Protein AF-A0AAU5J0B5-F1 (afdb_monomer_lite)

Radius of gyration: 15.9 Å; chains: 1; bounding box: 34×33×52 Å

pLDDT: mean 86.71, std 12.08, range [45.38, 97.5]

Structure (mmCIF, N/CA/C/O backbone):
data_AF-A0AAU5J0B5-F1
#
_entry.id   AF-A0AAU5J0B5-F1
#
loop_
_atom_site.group_PDB
_atom_site.id
_atom_site.type_symbol
_atom_site.label_atom_id
_atom_site.label_alt_id
_atom_site.label_comp_id
_atom_site.label_asym_id
_atom_site.label_entity_id
_atom_site.label_seq_id
_atom_site.pdbx_PDB_ins_code
_atom_site.Cartn_x
_atom_site.Cartn_y
_atom_site.Cartn_z
_atom_site.occupancy
_atom_site.B_iso_or_equiv
_atom_site.auth_seq_id
_atom_site.auth_comp_id
_atom_site.auth_asym_id
_atom_site.auth_atom_id
_atom_site.pdbx_PDB_model_num
ATOM 1 N N . MET A 1 1 ? -1.325 9.329 13.192 1.00 61.50 1 MET A N 1
ATOM 2 C CA . MET A 1 1 ? -1.981 8.039 12.891 1.00 61.50 1 MET A CA 1
ATOM 3 C C . MET A 1 1 ? -2.045 7.269 14.201 1.00 61.50 1 MET A C 1
ATOM 5 O O . MET A 1 1 ? -1.006 7.119 14.820 1.00 61.50 1 MET A O 1
ATOM 9 N N . GLY A 1 2 ? -3.240 6.932 14.695 1.00 68.44 2 GLY A N 1
ATOM 10 C CA . GLY A 1 2 ? -3.450 6.385 16.051 1.00 68.44 2 GLY A CA 1
ATOM 11 C C . GLY A 1 2 ? -4.031 4.970 16.069 1.00 68.44 2 GLY A C 1
ATOM 12 O O . GLY A 1 2 ? -4.647 4.583 17.054 1.00 68.44 2 GLY A O 1
ATOM 13 N N . ARG A 1 3 ? -3.901 4.234 14.958 1.00 80.69 3 ARG A N 1
ATOM 14 C CA . ARG A 1 3 ? -4.412 2.870 14.795 1.00 80.69 3 ARG A CA 1
ATOM 15 C C . ARG A 1 3 ? -3.240 1.911 14.694 1.00 80.69 3 ARG A C 1
ATOM 17 O O . ARG A 1 3 ? -2.223 2.239 14.088 1.00 80.69 3 ARG A O 1
ATOM 24 N N . GLU A 1 4 ? -3.410 0.736 15.273 1.00 88.62 4 GLU A N 1
ATOM 25 C CA . GLU A 1 4 ? -2.459 -0.346 15.103 1.00 88.62 4 GLU A CA 1
ATOM 26 C C . GLU A 1 4 ? -2.454 -0.831 13.644 1.00 88.62 4 GLU A C 1
ATOM 28 O O . GLU A 1 4 ? -3.513 -1.079 13.065 1.00 88.62 4 GLU A O 1
ATOM 33 N N . LEU A 1 5 ? -1.259 -0.922 13.055 1.00 92.75 5 LEU A N 1
ATOM 34 C CA . LEU A 1 5 ? -1.051 -1.467 11.712 1.00 92.75 5 LEU A CA 1
ATOM 35 C C . LEU A 1 5 ? -1.283 -2.986 11.704 1.00 92.75 5 LEU A C 1
ATOM 37 O O . LEU A 1 5 ? -1.037 -3.631 12.730 1.00 92.75 5 LEU A O 1
ATOM 41 N N . PRO A 1 6 ? -1.729 -3.566 10.576 1.00 94.44 6 PRO A N 1
ATOM 42 C CA . PRO A 1 6 ? -1.978 -4.997 10.507 1.00 94.44 6 PRO A CA 1
ATOM 43 C C . PRO A 1 6 ? -0.680 -5.792 10.690 1.00 94.44 6 PRO A C 1
ATOM 45 O O . PRO A 1 6 ? 0.399 -5.339 10.303 1.00 94.44 6 PRO A O 1
ATOM 48 N N . SER A 1 7 ? -0.776 -6.954 11.341 1.00 94.50 7 SER A N 1
ATOM 49 C CA . SER A 1 7 ? 0.394 -7.766 11.698 1.00 94.50 7 SER A CA 1
ATOM 50 C C . SER A 1 7 ? 1.156 -8.252 10.472 1.00 94.50 7 SER A C 1
ATOM 52 O O . SER A 1 7 ? 2.375 -8.195 10.462 1.00 94.50 7 SER A O 1
ATOM 54 N N . ASP A 1 8 ? 0.444 -8.636 9.415 1.00 95.06 8 ASP A N 1
A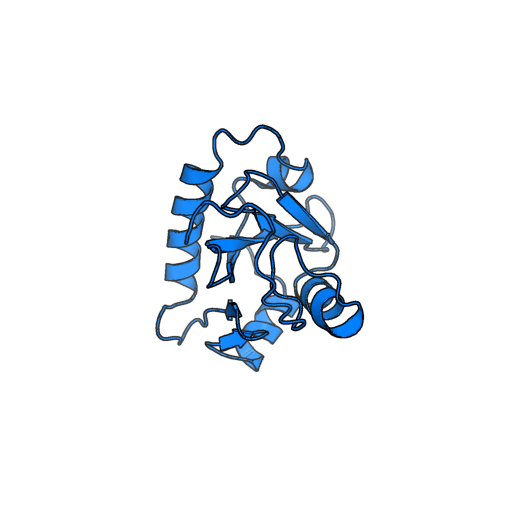TOM 55 C CA . ASP A 1 8 ? 1.047 -9.120 8.174 1.00 95.06 8 ASP A CA 1
ATOM 56 C C . ASP A 1 8 ? 1.891 -8.048 7.462 1.00 95.06 8 ASP A C 1
ATOM 58 O O . ASP A 1 8 ? 2.935 -8.349 6.889 1.00 95.06 8 ASP A O 1
ATOM 62 N N . TYR A 1 9 ? 1.480 -6.781 7.540 1.00 95.38 9 TYR A N 1
ATOM 63 C CA . TYR A 1 9 ? 2.286 -5.657 7.075 1.00 95.38 9 TYR A CA 1
ATOM 64 C C . TYR A 1 9 ? 3.542 -5.459 7.928 1.00 95.38 9 TYR A C 1
ATOM 66 O O . TYR A 1 9 ? 4.616 -5.229 7.378 1.00 95.38 9 TYR A O 1
ATOM 74 N N . LYS A 1 10 ? 3.421 -5.546 9.260 1.00 94.88 10 LYS A N 1
ATOM 75 C CA . LYS A 1 10 ? 4.578 -5.427 10.162 1.00 94.88 10 LYS A CA 1
ATOM 76 C C . LYS A 1 10 ? 5.599 -6.528 9.872 1.00 94.88 10 LYS A C 1
ATOM 78 O O . LYS A 1 10 ? 6.767 -6.217 9.686 1.00 94.88 10 LYS A O 1
ATOM 83 N N . ASP A 1 11 ? 5.138 -7.769 9.724 1.00 94.56 11 ASP A N 1
ATOM 84 C CA . ASP A 1 11 ? 5.987 -8.916 9.390 1.00 94.56 11 ASP A CA 1
ATOM 85 C C . ASP A 1 11 ? 6.699 -8.725 8.038 1.00 94.56 11 ASP A C 1
ATOM 87 O O . ASP A 1 11 ? 7.876 -9.062 7.902 1.00 94.56 11 ASP A O 1
ATOM 91 N N . LEU A 1 12 ? 6.016 -8.150 7.037 1.00 93.56 12 LEU A N 1
ATOM 92 C CA . LEU A 1 12 ? 6.626 -7.815 5.747 1.00 93.56 12 LEU A CA 1
ATOM 93 C C . LEU A 1 12 ? 7.732 -6.759 5.898 1.00 93.56 12 LEU A C 1
ATOM 95 O O . LEU A 1 12 ? 8.830 -6.947 5.375 1.00 93.56 12 LEU A O 1
ATOM 99 N N . VAL A 1 13 ? 7.446 -5.653 6.588 1.00 93.31 13 VAL A N 1
ATOM 100 C CA . VAL A 1 13 ? 8.407 -4.557 6.792 1.00 93.31 13 VAL A CA 1
ATOM 101 C C . VAL A 1 13 ? 9.626 -5.047 7.567 1.00 93.31 13 VAL A C 1
ATOM 103 O O . VAL A 1 13 ? 10.750 -4.834 7.117 1.00 93.31 13 VAL A O 1
ATOM 106 N N . ASP A 1 14 ? 9.416 -5.759 8.673 1.00 91.88 14 ASP A N 1
ATOM 107 C CA . ASP A 1 14 ? 10.497 -6.287 9.509 1.00 91.88 14 ASP A CA 1
ATOM 108 C C . ASP A 1 14 ? 11.322 -7.354 8.765 1.00 91.88 14 ASP A C 1
ATOM 110 O O . ASP A 1 14 ? 12.535 -7.457 8.951 1.00 91.88 14 ASP A O 1
ATOM 114 N N . GLY A 1 15 ? 10.681 -8.152 7.904 1.00 90.12 15 GLY A N 1
ATOM 115 C CA . GLY A 1 15 ? 11.334 -9.226 7.158 1.00 90.12 15 GLY A CA 1
ATOM 116 C C . GLY A 1 15 ? 12.174 -8.760 5.965 1.00 90.12 15 GLY A C 1
ATOM 117 O O . GLY A 1 15 ? 13.198 -9.380 5.668 1.00 90.12 15 GLY A O 1
ATOM 118 N N . TYR A 1 16 ? 11.756 -7.696 5.272 1.00 86.94 16 TYR A N 1
ATOM 119 C CA . TYR A 1 16 ? 12.408 -7.229 4.039 1.00 86.94 16 TYR A CA 1
ATOM 120 C C . TYR A 1 16 ? 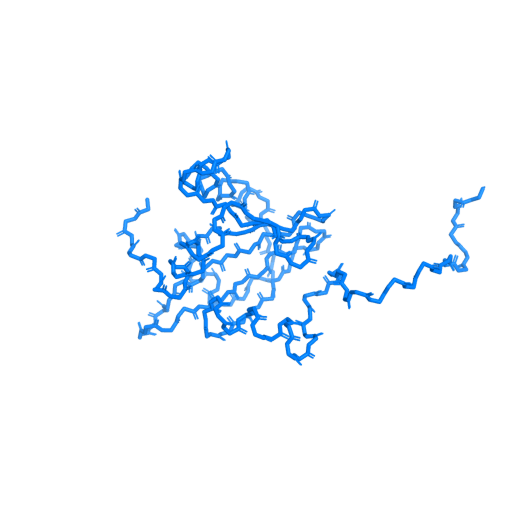13.202 -5.929 4.203 1.00 86.94 16 TYR A C 1
ATOM 122 O O . TYR A 1 16 ? 14.082 -5.663 3.382 1.00 86.94 16 TYR A O 1
ATOM 130 N N . GLY A 1 17 ? 12.947 -5.147 5.252 1.00 86.31 17 GLY A N 1
ATOM 131 C CA . GLY A 1 17 ? 13.595 -3.857 5.450 1.00 86.31 17 GLY A CA 1
ATOM 132 C C . GLY A 1 17 ? 13.189 -2.819 4.398 1.00 86.31 17 GLY A C 1
ATOM 133 O O . GLY A 1 17 ? 12.097 -2.871 3.834 1.00 86.31 17 GLY A O 1
ATOM 134 N N . ASP A 1 18 ? 14.080 -1.853 4.160 1.00 88.75 18 ASP A N 1
ATOM 135 C CA . ASP A 1 18 ? 13.929 -0.823 3.125 1.00 88.75 18 ASP A CA 1
ATOM 136 C C . ASP A 1 18 ? 14.224 -1.452 1.755 1.00 88.75 18 ASP A C 1
ATOM 138 O O . ASP A 1 18 ? 15.376 -1.783 1.452 1.00 88.75 18 ASP A O 1
ATOM 142 N N . ALA A 1 19 ? 13.183 -1.716 0.962 1.00 90.62 19 ALA A N 1
ATOM 143 C CA . ALA A 1 19 ? 13.267 -2.646 -0.162 1.00 90.62 19 ALA A CA 1
ATOM 144 C C . ALA A 1 19 ? 12.492 -2.196 -1.406 1.00 90.62 19 ALA A C 1
ATOM 146 O O . ALA A 1 19 ? 11.510 -1.464 -1.342 1.00 90.62 19 ALA A O 1
ATOM 147 N N . VAL A 1 20 ? 12.899 -2.724 -2.566 1.00 90.88 20 VAL A N 1
ATOM 148 C CA . VAL A 1 20 ? 12.116 -2.665 -3.808 1.00 90.88 20 VAL A CA 1
ATOM 149 C C . VAL A 1 20 ? 11.643 -4.074 -4.154 1.00 90.88 20 VAL A C 1
ATOM 151 O O . VAL A 1 20 ? 12.397 -4.901 -4.671 1.00 90.88 20 VAL A O 1
ATOM 154 N N . LEU A 1 21 ? 10.376 -4.359 -3.866 1.00 90.38 21 LEU A N 1
ATOM 155 C CA . LEU A 1 21 ? 9.728 -5.624 -4.187 1.00 90.38 21 LEU A CA 1
ATOM 156 C C . LEU A 1 21 ? 9.421 -5.690 -5.687 1.00 90.38 21 LEU A C 1
ATOM 158 O O . LEU A 1 21 ? 9.074 -4.687 -6.312 1.00 90.38 21 LEU A O 1
ATOM 162 N N . LEU A 1 22 ? 9.551 -6.881 -6.281 1.00 87.81 22 LEU A N 1
ATOM 163 C CA . LEU A 1 22 ? 9.227 -7.145 -7.697 1.00 87.81 22 LEU A CA 1
ATOM 164 C C . LEU A 1 22 ? 9.988 -6.256 -8.708 1.00 87.81 22 LEU A C 1
ATOM 166 O O . LEU A 1 22 ? 9.669 -6.240 -9.893 1.00 87.81 22 LEU A O 1
ATOM 170 N N . GLY A 1 23 ? 11.022 -5.540 -8.253 1.00 88.38 23 GLY A N 1
ATOM 171 C CA . GLY A 1 23 ? 11.796 -4.596 -9.055 1.00 88.38 23 GLY A CA 1
ATOM 172 C C . GLY A 1 23 ? 11.093 -3.269 -9.359 1.00 88.38 23 GLY A C 1
ATOM 173 O O . GLY A 1 23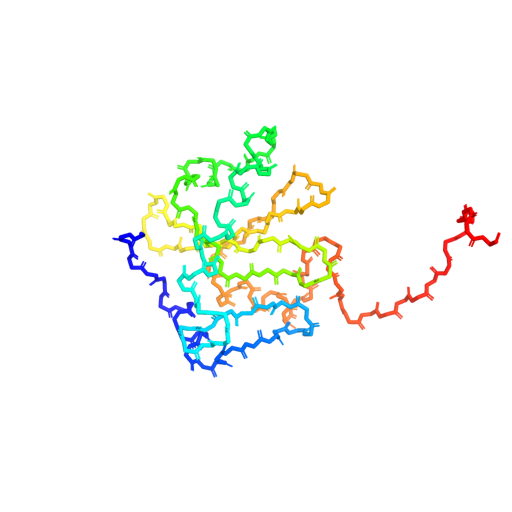 ? 11.610 -2.535 -10.197 1.00 88.38 23 GLY A O 1
ATOM 174 N N . HIS A 1 24 ? 9.945 -2.980 -8.730 1.00 89.88 24 HIS A N 1
ATOM 175 C CA . HIS A 1 24 ? 9.193 -1.741 -8.979 1.00 89.88 24 HIS A CA 1
ATOM 176 C C . HIS A 1 24 ? 8.283 -1.260 -7.828 1.00 89.88 24 HIS A C 1
ATOM 178 O O . HIS A 1 24 ? 7.662 -0.204 -7.925 1.00 89.88 24 HIS A O 1
ATOM 184 N N . LEU A 1 25 ? 8.122 -2.025 -6.745 1.00 92.62 25 LEU A N 1
ATOM 185 C CA . LEU A 1 25 ? 7.259 -1.663 -5.619 1.00 92.62 25 LEU A CA 1
ATOM 186 C C . LEU A 1 25 ? 8.121 -1.297 -4.411 1.00 92.62 25 LEU A C 1
ATOM 188 O O . LEU A 1 25 ? 8.678 -2.177 -3.759 1.00 92.62 25 LEU A O 1
ATOM 192 N N . PHE A 1 26 ? 8.246 -0.005 -4.127 1.00 93.81 26 PHE A N 1
ATOM 193 C CA . PHE A 1 26 ? 9.052 0.482 -3.013 1.00 93.81 26 PHE A CA 1
ATOM 194 C C . PHE A 1 26 ? 8.329 0.276 -1.677 1.00 93.81 26 PHE A C 1
ATOM 196 O O . PHE A 1 26 ? 7.193 0.726 -1.510 1.00 93.81 26 PHE A O 1
ATOM 203 N N . LEU A 1 27 ? 9.005 -0.387 -0.740 1.00 93.69 27 LEU A N 1
ATOM 204 C CA . LEU A 1 27 ? 8.571 -0.658 0.626 1.00 93.69 27 LEU A CA 1
ATOM 205 C C . LEU A 1 27 ? 9.497 0.094 1.602 1.00 93.69 27 LEU A C 1
ATOM 207 O O . LEU A 1 27 ? 10.641 -0.326 1.782 1.00 93.69 27 LEU A O 1
ATOM 211 N N . PRO A 1 28 ? 9.019 1.170 2.250 1.00 93.06 28 PRO A N 1
ATOM 212 C CA . PRO A 1 28 ? 9.808 1.911 3.222 1.00 93.06 28 PRO A CA 1
ATOM 213 C C . PRO A 1 28 ? 9.906 1.173 4.559 1.00 93.06 28 PRO A C 1
ATOM 215 O O . PRO A 1 28 ? 8.968 0.505 5.000 1.00 93.06 28 PRO A O 1
ATOM 218 N N . HIS A 1 29 ? 11.010 1.400 5.268 1.00 93.19 29 HIS A N 1
ATOM 219 C CA . HIS A 1 29 ? 11.262 0.848 6.599 1.00 93.19 29 HIS A CA 1
ATOM 220 C C . HIS A 1 29 ? 11.405 1.959 7.653 1.00 93.19 29 HIS A C 1
ATOM 222 O O . HIS A 1 29 ? 11.890 3.047 7.332 1.00 93.19 29 HIS A O 1
ATOM 228 N N . PRO A 1 30 ? 11.014 1.738 8.926 1.00 91.19 30 PRO A N 1
ATOM 229 C CA . PRO A 1 30 ? 11.189 2.731 9.992 1.00 91.19 30 PRO A CA 1
ATOM 230 C C . PRO A 1 30 ? 12.629 3.234 10.152 1.00 91.19 30 PRO A C 1
ATOM 232 O O . PRO A 1 30 ? 12.837 4.407 10.446 1.00 91.19 30 PRO A O 1
ATOM 235 N N . GLU A 1 31 ? 13.602 2.352 9.928 1.00 89.00 31 GLU A N 1
ATOM 236 C CA . GLU A 1 31 ? 15.044 2.642 9.986 1.00 89.00 31 GLU A CA 1
ATOM 237 C C . GLU A 1 31 ? 15.673 2.839 8.590 1.00 89.00 31 GLU A C 1
ATOM 239 O O . GLU A 1 31 ? 16.894 2.820 8.452 1.00 89.00 31 GLU A O 1
ATOM 244 N N . GLY A 1 32 ? 14.844 2.961 7.546 1.00 87.38 32 GLY A N 1
ATOM 245 C CA . GLY A 1 32 ? 15.277 3.131 6.158 1.00 87.38 32 GLY A CA 1
ATOM 246 C C . GLY A 1 32 ? 15.813 4.530 5.841 1.00 87.38 32 GLY A C 1
ATOM 247 O O . GLY A 1 3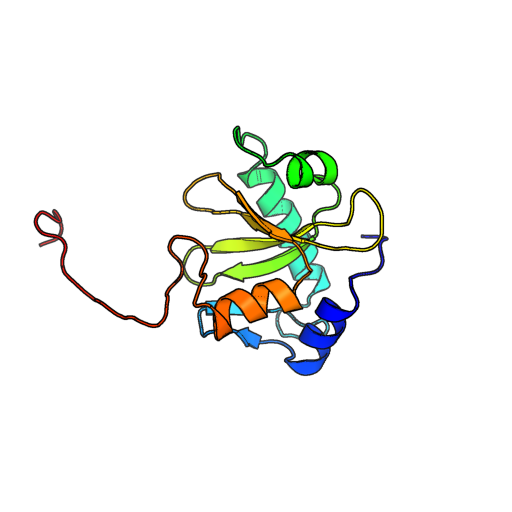2 ? 15.790 5.436 6.678 1.00 87.38 32 GLY A O 1
ATOM 248 N N . GLY A 1 33 ? 16.291 4.707 4.606 1.00 82.44 33 GLY A N 1
ATOM 249 C CA . GLY A 1 33 ? 16.812 5.994 4.128 1.00 82.44 33 GLY A CA 1
ATOM 250 C C . GLY A 1 33 ? 15.734 7.077 4.039 1.00 82.44 33 GLY A C 1
ATOM 251 O O . GLY A 1 33 ? 16.011 8.244 4.320 1.00 82.44 33 GLY A O 1
ATOM 252 N N . ASP A 1 34 ? 14.507 6.670 3.709 1.00 82.44 34 ASP A N 1
ATOM 253 C CA . ASP A 1 34 ? 13.288 7.457 3.887 1.00 82.44 34 ASP A CA 1
ATOM 254 C C . ASP A 1 34 ? 12.441 6.820 5.005 1.00 82.44 34 ASP A C 1
ATOM 256 O O . ASP A 1 34 ? 11.840 5.758 4.798 1.00 82.44 34 ASP A O 1
ATOM 260 N N . PRO A 1 35 ? 12.429 7.397 6.222 1.00 90.50 35 PRO A N 1
ATOM 261 C CA . PRO A 1 35 ? 11.758 6.786 7.359 1.00 90.50 35 PRO A CA 1
ATOM 262 C C . PRO A 1 35 ? 10.267 6.569 7.099 1.00 90.50 35 PRO A C 1
ATOM 264 O O . PRO A 1 35 ? 9.542 7.506 6.757 1.00 90.50 35 PRO A O 1
ATOM 267 N N . LEU A 1 36 ? 9.782 5.355 7.378 1.00 91.50 36 LEU A N 1
ATOM 268 C CA . LEU A 1 36 ? 8.402 4.942 7.094 1.00 91.50 36 LEU A CA 1
ATOM 269 C C . LEU A 1 36 ? 7.331 5.956 7.531 1.00 91.50 36 LEU A C 1
ATOM 271 O O . LEU A 1 36 ? 6.370 6.201 6.806 1.00 91.50 36 LEU A O 1
ATOM 275 N N . LEU A 1 37 ? 7.470 6.566 8.710 1.00 92.12 37 LEU A N 1
ATOM 276 C CA . LEU A 1 37 ? 6.485 7.539 9.189 1.00 92.12 37 LEU A CA 1
ATOM 277 C C . LEU A 1 37 ? 6.450 8.816 8.334 1.00 92.12 37 LEU A C 1
ATOM 279 O O . LEU A 1 37 ? 5.367 9.360 8.115 1.00 92.12 37 LEU A O 1
ATOM 283 N N . THR A 1 38 ? 7.609 9.293 7.880 1.00 92.81 38 THR A N 1
ATOM 284 C CA . THR A 1 38 ? 7.720 10.456 6.991 1.00 92.81 38 THR A CA 1
ATOM 285 C C . THR A 1 38 ? 7.050 10.136 5.664 1.00 92.81 38 THR A C 1
ATOM 287 O O . THR A 1 38 ? 6.100 10.825 5.290 1.00 92.81 38 THR A O 1
ATOM 290 N N . PHE A 1 39 ? 7.435 9.014 5.054 1.00 93.56 39 PHE A N 1
ATOM 291 C CA . PHE A 1 39 ? 6.821 8.484 3.842 1.00 93.56 39 PHE A CA 1
ATOM 292 C C . PHE A 1 39 ? 5.286 8.446 3.936 1.00 93.56 39 PHE A C 1
ATOM 294 O O . PHE A 1 39 ? 4.578 9.050 3.130 1.00 93.56 39 PHE A O 1
ATOM 301 N N . MET A 1 40 ? 4.749 7.809 4.984 1.00 94.44 40 MET A N 1
ATOM 302 C CA . MET A 1 40 ? 3.305 7.678 5.196 1.00 94.44 40 MET A CA 1
ATOM 303 C C . MET A 1 40 ? 2.587 9.032 5.283 1.00 94.44 40 MET A C 1
ATOM 305 O O . MET A 1 40 ? 1.440 9.161 4.851 1.00 94.44 40 MET A O 1
ATOM 309 N N . GLN A 1 41 ? 3.215 10.042 5.890 1.00 93.25 41 GLN A N 1
ATOM 310 C CA . GLN A 1 41 ? 2.626 11.374 6.042 1.00 93.25 41 GLN A CA 1
ATOM 311 C C . GLN A 1 41 ? 2.645 12.166 4.736 1.00 93.25 41 GLN A C 1
ATOM 313 O O . GLN A 1 41 ? 1.664 12.849 4.423 1.00 93.25 41 GLN A O 1
ATOM 318 N N . GLU A 1 42 ? 3.746 12.088 3.996 1.00 93.44 42 GLU A N 1
ATOM 319 C CA . GLU A 1 42 ? 3.913 12.784 2.727 1.00 93.44 42 GLU A CA 1
ATOM 320 C C . GLU A 1 42 ? 2.995 12.201 1.661 1.00 93.44 42 GLU A C 1
ATOM 322 O O . GLU A 1 42 ? 2.155 12.929 1.125 1.00 93.44 42 GLU A O 1
ATOM 327 N N . GLU A 1 43 ? 3.044 10.885 1.451 1.00 93.56 43 GLU A N 1
ATOM 328 C CA . GLU A 1 43 ? 2.184 10.207 0.482 1.00 93.56 43 GLU A CA 1
ATOM 329 C C . GLU A 1 43 ? 0.711 10.403 0.798 1.00 93.56 43 GLU A C 1
ATOM 331 O O . GLU A 1 43 ? -0.102 10.583 -0.101 1.00 93.56 43 GLU A O 1
ATOM 336 N N . ARG A 1 44 ? 0.339 10.463 2.078 1.00 92.75 44 ARG A N 1
ATOM 337 C CA . ARG A 1 44 ? -1.051 10.719 2.450 1.00 92.75 44 ARG A CA 1
ATOM 338 C C . ARG A 1 44 ? -1.488 12.121 2.039 1.00 92.75 44 ARG A C 1
ATOM 340 O O . ARG A 1 44 ? -2.617 12.299 1.582 1.00 92.75 44 ARG A O 1
ATOM 347 N N . ARG A 1 45 ? -0.621 13.121 2.212 1.00 91.69 45 ARG A N 1
ATOM 348 C CA . ARG A 1 45 ? -0.902 14.499 1.790 1.00 91.69 45 ARG A CA 1
ATOM 349 C C . ARG A 1 45 ? -1.061 14.568 0.271 1.00 91.69 45 ARG A C 1
ATOM 351 O O . ARG A 1 45 ? -2.046 15.136 -0.193 1.00 91.69 45 ARG A O 1
ATOM 358 N N . TYR A 1 46 ? -0.136 13.959 -0.472 1.00 89.62 46 TYR A N 1
ATOM 359 C CA . TYR A 1 46 ? -0.176 13.918 -1.935 1.00 89.62 46 TYR A CA 1
ATOM 360 C C . TYR A 1 46 ? -1.377 13.137 -2.465 1.00 89.62 46 TYR A C 1
ATOM 362 O O . TYR A 1 46 ? -2.040 13.581 -3.402 1.00 89.62 46 TYR A O 1
ATOM 370 N N . PHE A 1 47 ? -1.691 12.000 -1.853 1.00 91.00 47 PHE A N 1
ATOM 371 C CA . PHE A 1 47 ? -2.856 11.194 -2.179 1.00 91.00 47 PHE A CA 1
ATOM 372 C C . PHE A 1 47 ? -4.137 12.022 -2.048 1.00 91.00 47 PHE A C 1
ATOM 374 O O . PHE A 1 47 ? -4.867 12.180 -3.024 1.00 91.00 47 PHE A O 1
ATOM 381 N N . HIS A 1 48 ? -4.382 12.636 -0.888 1.00 89.81 48 HIS A N 1
ATOM 382 C CA . HIS A 1 48 ? -5.595 13.431 -0.704 1.00 89.81 48 HIS A CA 1
ATOM 383 C C . HIS A 1 48 ? -5.680 14.598 -1.690 1.00 89.81 48 HIS A C 1
ATOM 385 O O . HIS A 1 48 ? -6.740 14.808 -2.261 1.00 89.81 48 HIS A O 1
ATOM 391 N N . SER A 1 49 ? -4.578 15.302 -1.967 1.00 87.38 49 SER A N 1
ATOM 392 C CA . SER A 1 49 ? -4.600 16.395 -2.949 1.00 87.38 49 SER A CA 1
ATOM 393 C C . SER A 1 49 ? -4.830 15.925 -4.388 1.00 87.38 49 SER A C 1
ATOM 395 O O . SER A 1 49 ? -5.353 16.678 -5.199 1.00 87.38 49 SER A O 1
ATOM 397 N N . THR A 1 50 ? -4.395 14.710 -4.728 1.00 87.25 50 THR A N 1
ATOM 398 C CA . THR A 1 50 ? -4.462 14.181 -6.101 1.00 87.25 50 THR A CA 1
ATOM 399 C C . THR A 1 50 ? -5.831 13.587 -6.417 1.00 87.25 50 THR A C 1
ATOM 401 O O . THR A 1 50 ? -6.293 13.683 -7.551 1.00 87.25 50 THR A O 1
ATOM 404 N N . TYR A 1 51 ? -6.475 12.967 -5.427 1.00 89.19 51 TYR A N 1
ATOM 405 C CA . TYR A 1 51 ? -7.697 12.188 -5.628 1.00 89.19 51 TYR A CA 1
ATOM 406 C C . TYR A 1 51 ? -8.948 12.809 -4.987 1.00 89.19 51 TYR A C 1
ATOM 408 O O . TYR A 1 51 ? -9.981 12.146 -4.964 1.00 89.19 51 TYR A O 1
ATOM 416 N N . ASP A 1 52 ? -8.891 14.053 -4.492 1.00 84.00 52 ASP A N 1
ATOM 417 C CA . ASP A 1 52 ? -10.039 14.719 -3.841 1.00 84.00 52 ASP A CA 1
ATOM 418 C C . ASP A 1 52 ? -11.267 14.816 -4.768 1.00 84.00 52 ASP A C 1
ATOM 420 O O . ASP A 1 52 ? -12.397 14.593 -4.341 1.00 84.00 52 ASP A O 1
ATOM 424 N N . ASP A 1 53 ? -11.032 15.047 -6.064 1.00 84.50 53 ASP A N 1
ATOM 425 C CA . ASP A 1 53 ? -12.075 15.164 -7.094 1.00 84.50 53 ASP A CA 1
ATOM 426 C C . ASP A 1 53 ? -12.346 13.843 -7.849 1.00 84.50 53 ASP A C 1
ATOM 428 O O . ASP A 1 53 ? -12.999 13.830 -8.901 1.00 84.50 53 ASP A O 1
ATOM 432 N N . ALA A 1 54 ? -11.825 12.708 -7.367 1.00 85.12 54 ALA A N 1
ATOM 433 C CA . ALA A 1 54 ? -12.001 11.429 -8.048 1.00 85.12 54 ALA A CA 1
ATOM 434 C C . ALA A 1 54 ? -13.465 10.957 -7.974 1.00 85.12 54 ALA A C 1
ATOM 436 O O . ALA A 1 54 ? -14.035 10.764 -6.904 1.00 85.12 54 ALA A O 1
ATOM 437 N N . GLN A 1 55 ? -14.080 10.720 -9.136 1.00 78.38 55 GLN A N 1
ATOM 438 C CA . GLN A 1 55 ? -15.512 10.397 -9.225 1.00 78.38 55 GLN A CA 1
ATOM 439 C C . GLN A 1 55 ? -15.836 8.909 -9.011 1.00 78.38 55 GLN A C 1
ATOM 441 O O . GLN A 1 55 ? -16.980 8.570 -8.729 1.00 78.38 55 GLN A O 1
ATOM 446 N N . ASN A 1 56 ? -14.847 8.018 -9.137 1.00 85.19 56 ASN A N 1
ATOM 447 C CA . ASN A 1 56 ? -15.037 6.562 -9.111 1.00 85.19 56 ASN A CA 1
ATOM 448 C C . ASN A 1 56 ? -14.257 5.910 -7.960 1.00 85.19 56 ASN A C 1
ATOM 450 O O . ASN A 1 56 ? -13.427 5.031 -8.176 1.00 85.19 56 ASN A O 1
ATOM 454 N N . ILE A 1 57 ? -14.492 6.371 -6.731 1.00 91.50 57 ILE A N 1
ATOM 455 C CA . ILE A 1 57 ? -13.860 5.800 -5.535 1.00 91.50 57 ILE A CA 1
ATOM 456 C C . ILE A 1 57 ? -14.707 4.609 -5.041 1.00 91.50 57 ILE A C 1
ATOM 458 O O . ILE A 1 57 ? -15.893 4.796 -4.757 1.00 91.50 57 ILE A O 1
ATOM 462 N N . PRO A 1 58 ? -14.142 3.394 -4.899 1.00 93.12 58 PRO A N 1
ATOM 463 C CA . PRO A 1 58 ? -14.849 2.252 -4.327 1.00 93.12 58 PRO A CA 1
ATOM 464 C C . PRO A 1 58 ? -15.383 2.559 -2.925 1.00 93.12 58 PRO A C 1
ATOM 466 O O . PRO A 1 58 ? -14.714 3.221 -2.133 1.00 93.12 58 PRO A O 1
ATOM 469 N N . GLU A 1 59 ? -16.556 2.024 -2.586 1.00 92.12 59 GLU A N 1
ATOM 470 C CA . GLU A 1 59 ? -17.257 2.331 -1.329 1.00 92.12 59 GLU A CA 1
ATOM 471 C C . GLU A 1 59 ? -16.371 2.143 -0.086 1.00 92.12 59 GLU A C 1
ATOM 473 O O . GLU A 1 59 ? -16.287 3.038 0.751 1.00 92.12 59 GLU A O 1
ATOM 478 N N . ILE A 1 60 ? -15.627 1.033 0.004 1.00 91.62 60 ILE A N 1
ATOM 479 C CA . ILE A 1 60 ? -14.736 0.759 1.144 1.00 91.62 60 ILE A CA 1
ATOM 480 C C . ILE A 1 60 ? -13.620 1.806 1.297 1.00 91.62 60 ILE A C 1
ATOM 482 O O . ILE A 1 60 ? -13.246 2.166 2.413 1.00 91.62 60 ILE A O 1
ATOM 486 N N . VAL A 1 61 ? -13.125 2.336 0.176 1.00 93.69 61 VAL A N 1
ATOM 487 C CA . VAL A 1 61 ? -12.103 3.389 0.138 1.00 93.69 61 VAL A CA 1
ATOM 488 C C . VAL A 1 61 ? -12.731 4.737 0.497 1.00 93.69 61 VAL A C 1
ATOM 490 O O . VAL A 1 61 ? -12.143 5.494 1.263 1.00 93.69 61 VAL A O 1
ATOM 493 N N . SER A 1 62 ? -13.943 5.012 0.008 1.00 92.44 62 SER A N 1
ATOM 494 C CA . SER A 1 62 ? -14.686 6.243 0.293 1.00 92.44 62 SER A CA 1
ATOM 495 C C . SER A 1 62 ? -15.067 6.360 1.774 1.00 92.44 62 SER A C 1
ATOM 497 O O . SER A 1 62 ? -14.773 7.370 2.411 1.00 92.44 62 SER A O 1
ATOM 499 N N . ILE A 1 63 ? -15.631 5.304 2.371 1.00 91.69 63 ILE A N 1
ATOM 500 C CA . ILE A 1 63 ? -15.978 5.278 3.802 1.00 91.69 63 ILE A CA 1
ATOM 501 C C . ILE A 1 63 ? -14.712 5.406 4.662 1.00 91.69 63 ILE A C 1
ATOM 503 O O . ILE A 1 63 ? -14.694 6.115 5.671 1.00 91.69 63 ILE A O 1
ATOM 507 N N . GLY A 1 64 ? -13.638 4.727 4.257 1.00 89.88 64 GLY A N 1
ATOM 508 C CA . GLY A 1 64 ? -12.358 4.719 4.952 1.00 89.88 64 GLY A CA 1
ATOM 509 C C . GLY A 1 64 ? -11.438 5.897 4.634 1.00 89.88 64 GLY A C 1
ATOM 510 O O . GLY A 1 64 ? -10.314 5.879 5.125 1.00 89.88 64 GLY A O 1
ATOM 511 N N . TRP A 1 65 ? -11.860 6.900 3.851 1.00 91.88 65 TRP A N 1
ATOM 512 C CA . TRP A 1 65 ? -10.971 7.875 3.193 1.00 91.88 65 TRP A CA 1
ATOM 513 C C . TRP A 1 65 ? -9.943 8.515 4.131 1.00 91.88 65 TRP A C 1
ATOM 515 O O . TRP A 1 65 ? -8.741 8.500 3.877 1.00 91.88 65 TRP A O 1
ATOM 525 N N . SER A 1 66 ? -10.398 9.015 5.280 1.00 90.38 66 SER A N 1
ATOM 526 C CA . SER A 1 66 ? -9.545 9.660 6.286 1.00 90.38 66 SER A CA 1
ATOM 527 C C . SER A 1 66 ? -8.691 8.678 7.100 1.00 90.38 66 SER A C 1
ATOM 529 O O . SER A 1 66 ? -7.872 9.095 7.919 1.00 90.38 66 SER A O 1
ATOM 531 N N . GLN A 1 67 ? -8.842 7.375 6.908 1.00 91.69 67 GLN A N 1
ATOM 532 C CA . GLN A 1 67 ? -8.112 6.329 7.623 1.00 91.69 67 GLN A CA 1
ATOM 533 C C . GLN A 1 67 ? -7.192 5.516 6.711 1.00 91.69 67 GLN A C 1
ATOM 535 O O . GLN A 1 67 ? -6.495 4.637 7.211 1.00 91.69 67 GLN A O 1
ATOM 540 N N . LEU A 1 68 ? -7.155 5.821 5.413 1.00 94.00 68 LEU A N 1
ATOM 541 C CA . LEU A 1 68 ? -6.232 5.197 4.474 1.00 94.00 68 LEU A CA 1
ATOM 542 C C . LEU A 1 68 ? -4.785 5.519 4.864 1.00 94.00 68 LEU A C 1
ATOM 544 O O . LEU A 1 68 ? -4.457 6.648 5.262 1.00 94.00 68 LEU A O 1
ATOM 548 N N . ILE A 1 69 ? -3.933 4.500 4.775 1.00 95.19 69 ILE A N 1
ATOM 549 C CA . ILE A 1 69 ? -2.519 4.578 5.148 1.00 95.19 69 ILE A CA 1
ATOM 550 C C . ILE A 1 69 ? -1.692 4.142 3.937 1.00 95.19 69 ILE A C 1
ATOM 552 O O . ILE A 1 69 ? -1.713 2.959 3.602 1.00 95.19 69 ILE A O 1
ATOM 556 N N . PRO A 1 70 ? -0.975 5.055 3.264 1.00 95.44 70 PRO A N 1
ATOM 557 C CA . PRO A 1 70 ? -0.002 4.672 2.248 1.00 95.44 70 PRO A CA 1
ATOM 558 C C . PRO A 1 70 ? 1.064 3.770 2.855 1.00 95.44 70 PRO A C 1
ATOM 560 O O . PRO A 1 70 ? 1.522 4.037 3.960 1.00 95.44 70 PRO A O 1
ATOM 563 N N . TRP A 1 71 ? 1.448 2.706 2.162 1.00 95.25 71 TRP A N 1
ATOM 564 C CA . TRP A 1 71 ? 2.464 1.771 2.661 1.00 95.25 71 TRP A CA 1
ATOM 565 C C . TRP A 1 71 ? 3.517 1.399 1.625 1.00 95.25 71 TRP A C 1
ATOM 567 O O . TRP A 1 71 ? 4.591 0.941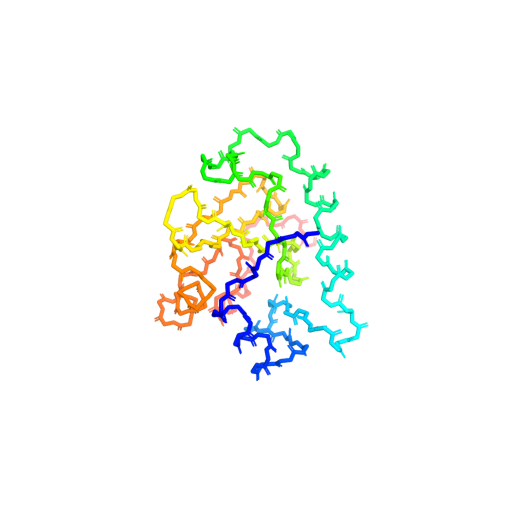 1.990 1.00 95.25 71 TRP A O 1
ATOM 577 N N . ALA A 1 72 ? 3.222 1.617 0.347 1.00 95.25 72 ALA A N 1
ATOM 578 C CA . ALA A 1 72 ? 4.163 1.443 -0.744 1.00 95.25 72 ALA A CA 1
ATOM 579 C C . ALA A 1 72 ? 3.765 2.345 -1.913 1.00 95.25 72 ALA A C 1
ATOM 581 O O . ALA A 1 72 ? 2.606 2.757 -2.025 1.00 95.25 72 ALA A O 1
ATOM 582 N N . TYR A 1 73 ? 4.707 2.612 -2.809 1.00 92.81 73 TYR A N 1
ATOM 583 C CA . TYR A 1 73 ? 4.416 3.216 -4.106 1.00 92.81 73 TYR A CA 1
ATOM 584 C C . TYR A 1 73 ? 5.131 2.464 -5.219 1.00 92.81 73 TYR A C 1
ATOM 586 O O . TYR A 1 73 ? 6.159 1.816 -5.015 1.00 92.81 73 TYR A O 1
ATOM 594 N N . HIS A 1 74 ? 4.560 2.544 -6.411 1.00 92.00 74 HIS A N 1
ATOM 595 C CA . HIS A 1 74 ? 5.144 1.984 -7.611 1.00 92.00 74 HIS A CA 1
ATOM 596 C C . HIS A 1 74 ? 6.111 2.996 -8.240 1.00 92.00 74 HIS A C 1
ATOM 598 O O . HIS A 1 74 ? 5.708 4.087 -8.644 1.00 92.00 74 HIS A O 1
ATOM 604 N N . ASP A 1 75 ? 7.381 2.628 -8.375 1.00 85.81 75 ASP A N 1
ATOM 605 C CA . ASP A 1 75 ? 8.473 3.529 -8.765 1.00 85.81 75 ASP A CA 1
ATOM 606 C C . ASP A 1 75 ? 8.371 4.056 -10.214 1.00 85.81 75 ASP A C 1
ATOM 608 O O . ASP A 1 75 ? 8.808 5.172 -10.489 1.00 85.81 75 ASP A O 1
ATOM 612 N N . TRP A 1 76 ? 7.771 3.303 -11.149 1.00 85.25 76 TRP A N 1
ATOM 613 C CA . TRP A 1 76 ? 7.690 3.741 -12.557 1.00 85.25 76 TRP A CA 1
ATOM 614 C C . TRP A 1 76 ? 6.506 4.654 -12.879 1.00 85.25 76 TRP A C 1
ATOM 616 O O . TRP A 1 76 ? 6.637 5.540 -13.722 1.00 85.25 76 TRP A O 1
ATOM 626 N N . ASN A 1 77 ? 5.333 4.422 -12.284 1.00 85.12 77 ASN A N 1
ATOM 627 C CA . ASN A 1 77 ? 4.105 5.144 -12.636 1.00 85.12 77 ASN A CA 1
ATOM 628 C C . ASN A 1 77 ? 3.544 5.992 -11.483 1.00 85.12 77 ASN A C 1
ATOM 630 O O . ASN A 1 77 ? 2.658 6.816 -11.717 1.00 85.12 77 ASN A O 1
ATOM 634 N N . GLY A 1 78 ? 4.097 5.847 -10.275 1.00 87.56 78 GLY A N 1
ATOM 635 C CA . GLY A 1 78 ? 3.696 6.589 -9.088 1.00 87.56 78 GLY A CA 1
ATOM 636 C C . GLY A 1 78 ? 2.349 6.163 -8.511 1.00 87.56 78 GLY A C 1
ATOM 637 O O . GLY A 1 78 ? 1.743 6.965 -7.802 1.00 87.56 78 GLY A O 1
ATOM 638 N N . ASP A 1 79 ? 1.854 4.963 -8.834 1.00 93.69 79 ASP A N 1
ATOM 639 C CA . ASP A 1 79 ? 0.671 4.406 -8.176 1.00 93.69 79 ASP A CA 1
ATOM 640 C C . ASP A 1 79 ? 0.948 4.215 -6.685 1.00 93.69 79 ASP A C 1
ATOM 642 O O . ASP A 1 79 ? 2.028 3.770 -6.293 1.00 93.69 79 ASP A O 1
ATOM 646 N N . VAL A 1 80 ? -0.042 4.515 -5.848 1.00 94.88 80 VAL A N 1
ATOM 647 C CA . VAL A 1 80 ? 0.108 4.448 -4.389 1.00 94.88 80 VAL A CA 1
ATOM 648 C C . VAL A 1 80 ? -0.667 3.251 -3.861 1.00 94.88 80 VAL A C 1
ATOM 650 O O . VAL A 1 80 ? -1.856 3.094 -4.142 1.00 94.88 80 VAL A O 1
ATOM 653 N N . CYS A 1 81 ? 0.001 2.412 -3.074 1.00 96.56 81 CYS A N 1
ATOM 654 C CA . CYS A 1 81 ? -0.624 1.308 -2.361 1.00 96.56 81 CYS A CA 1
ATOM 655 C C . CYS A 1 81 ? -1.034 1.767 -0.960 1.00 96.56 81 CYS A C 1
ATOM 657 O O . CYS A 1 81 ? -0.240 2.324 -0.200 1.00 96.56 81 CYS A O 1
ATOM 659 N N . LEU A 1 82 ? -2.290 1.511 -0.617 1.00 97.06 82 LEU A N 1
ATOM 660 C CA . LEU A 1 82 ? -2.954 1.975 0.591 1.00 97.06 82 LEU A CA 1
ATOM 661 C C . LEU A 1 82 ? -3.411 0.768 1.408 1.00 97.06 82 LEU A C 1
ATOM 663 O O . LEU A 1 82 ? -4.019 -0.157 0.871 1.00 97.06 82 LEU A O 1
ATOM 667 N N . LEU A 1 83 ? -3.164 0.796 2.713 1.00 96.88 83 LEU A N 1
ATOM 668 C CA . LEU A 1 83 ? -3.830 -0.070 3.669 1.00 96.88 83 LEU A CA 1
ATOM 669 C C . LEU A 1 83 ? -5.215 0.517 3.908 1.00 96.88 83 LEU A C 1
ATOM 671 O O . LEU A 1 83 ? -5.360 1.680 4.302 1.00 96.88 83 LEU A O 1
ATOM 675 N N . VAL A 1 84 ? -6.224 -0.305 3.658 1.00 96.12 84 VAL A N 1
ATOM 676 C CA . VAL A 1 84 ? -7.630 0.003 3.875 1.00 96.12 84 VAL A CA 1
ATOM 677 C C . VAL A 1 84 ? -8.053 -0.709 5.156 1.00 96.12 84 VAL A C 1
ATOM 679 O O . VAL A 1 84 ? -8.107 -1.945 5.179 1.00 96.12 84 VAL A O 1
ATOM 682 N N . PRO A 1 85 ? -8.326 0.033 6.237 1.00 94.00 85 PRO A N 1
ATOM 683 C CA . PRO A 1 85 ? -8.744 -0.585 7.480 1.00 94.00 85 PRO A CA 1
ATOM 684 C C . PRO A 1 85 ? -10.116 -1.261 7.350 1.00 94.00 85 PRO A C 1
ATOM 686 O O . PRO A 1 85 ? -10.966 -0.768 6.603 1.00 94.00 85 PRO A O 1
ATOM 689 N N . PRO A 1 86 ? -10.384 -2.335 8.115 1.00 91.06 86 PRO A N 1
ATOM 690 C CA . PRO A 1 86 ? -11.696 -2.970 8.123 1.00 91.06 86 PRO A CA 1
ATOM 691 C C . PRO A 1 86 ? -12.772 -1.978 8.570 1.00 91.06 86 PRO A C 1
ATOM 693 O O . PRO A 1 86 ? -12.607 -1.280 9.581 1.00 91.06 86 PRO A O 1
ATOM 696 N N . LEU A 1 87 ? -13.891 -1.960 7.838 1.00 84.56 87 LEU A N 1
ATOM 697 C CA . LEU A 1 87 ? -15.118 -1.272 8.255 1.00 84.56 87 LEU A CA 1
ATOM 698 C C . LEU A 1 87 ? -15.800 -2.026 9.405 1.00 84.56 87 LEU A C 1
ATOM 700 O O . LEU A 1 87 ? -16.304 -1.418 10.346 1.00 84.56 87 LEU A O 1
ATOM 704 N N . THR A 1 88 ? -15.769 -3.358 9.340 1.00 79.81 88 THR A N 1
ATOM 705 C CA . THR A 1 88 ? -16.259 -4.289 10.362 1.00 79.81 88 THR A CA 1
ATOM 706 C C . THR A 1 88 ? -15.312 -5.484 10.452 1.00 79.81 88 THR A C 1
ATOM 708 O O . THR A 1 88 ? -14.832 -5.950 9.422 1.00 79.81 88 THR A O 1
ATOM 711 N N . GLY A 1 89 ? -15.073 -6.014 11.652 1.00 79.88 89 GLY A N 1
ATOM 712 C CA . GLY A 1 89 ? -14.176 -7.159 11.846 1.00 79.88 89 GLY A CA 1
ATOM 713 C C . GLY A 1 89 ? -12.695 -6.770 11.849 1.00 79.88 89 GLY A C 1
ATOM 714 O O . GLY A 1 89 ? -12.338 -5.690 12.322 1.00 79.88 89 GLY A O 1
ATOM 715 N N . VAL A 1 90 ? -11.836 -7.671 11.365 1.00 79.00 90 VAL A N 1
ATOM 716 C CA . VAL A 1 90 ? -10.367 -7.545 11.455 1.00 79.00 90 VAL A CA 1
ATOM 717 C C . VAL A 1 90 ? -9.658 -7.551 10.101 1.00 79.00 90 VAL A C 1
ATOM 719 O O . VAL A 1 90 ? -8.455 -7.305 10.052 1.00 79.00 90 VAL A O 1
ATOM 722 N N . ASP A 1 91 ? -10.385 -7.783 9.010 1.00 88.81 91 ASP A N 1
ATOM 723 C CA . ASP A 1 91 ? -9.781 -8.023 7.703 1.00 88.81 91 ASP A CA 1
ATOM 724 C C . ASP A 1 91 ? -9.416 -6.715 7.004 1.00 88.81 91 ASP A C 1
ATOM 726 O O . ASP A 1 91 ? -10.264 -5.965 6.514 1.00 88.81 91 ASP A O 1
ATOM 730 N N . TRP A 1 92 ? -8.117 -6.445 6.946 1.00 95.31 92 TRP A N 1
ATOM 731 C CA . TRP A 1 92 ? -7.583 -5.343 6.163 1.00 95.31 92 TRP A CA 1
ATOM 732 C C . TRP A 1 92 ? -7.687 -5.644 4.668 1.00 95.31 92 TRP A C 1
ATOM 734 O O . TRP A 1 92 ? -7.724 -6.793 4.222 1.00 95.31 92 TRP A O 1
ATOM 744 N N . SER A 1 93 ? -7.727 -4.587 3.868 1.00 96.62 93 SER A N 1
ATOM 745 C CA . SER A 1 93 ? -7.623 -4.677 2.413 1.00 96.62 93 SER A CA 1
ATOM 746 C C . SER A 1 93 ? -6.473 -3.805 1.922 1.00 96.62 93 SER A C 1
ATOM 748 O O . SER A 1 93 ? -6.033 -2.889 2.615 1.00 96.62 93 SER A O 1
ATOM 750 N N . VAL A 1 94 ? -5.991 -4.083 0.718 1.00 97.50 94 VAL A N 1
ATOM 751 C CA . VAL A 1 94 ? -5.069 -3.213 -0.009 1.00 97.50 94 VAL A CA 1
ATOM 752 C C . VAL A 1 94 ? -5.848 -2.518 -1.112 1.00 97.50 94 VAL A C 1
ATOM 754 O O . VAL A 1 94 ? -6.572 -3.168 -1.864 1.00 97.50 94 VAL A O 1
ATOM 757 N N . ALA A 1 95 ? -5.696 -1.204 -1.223 1.00 97.06 95 ALA A N 1
ATOM 758 C CA . ALA A 1 95 ? -6.120 -0.464 -2.402 1.00 97.06 95 ALA A CA 1
ATOM 759 C C . ALA A 1 95 ? -4.899 0.024 -3.184 1.00 97.06 95 ALA A C 1
ATOM 761 O O . ALA A 1 95 ? -3.922 0.464 -2.587 1.00 97.06 95 ALA A O 1
ATOM 762 N N . VAL A 1 96 ? -4.964 -0.026 -4.510 1.00 96.19 96 VAL A N 1
ATOM 763 C CA . VAL A 1 96 ? -3.998 0.622 -5.404 1.00 96.19 96 VAL A CA 1
ATOM 764 C C . VAL A 1 96 ? -4.704 1.802 -6.046 1.00 96.19 96 VAL A C 1
ATOM 766 O O . VAL A 1 96 ? -5.685 1.613 -6.765 1.00 96.19 96 VAL A O 1
ATOM 769 N N . ALA A 1 97 ? -4.227 3.008 -5.754 1.00 95.00 97 ALA A N 1
ATOM 770 C CA . ALA A 1 97 ? -4.691 4.237 -6.376 1.00 95.00 97 ALA A CA 1
ATOM 771 C C . ALA A 1 97 ? -3.856 4.502 -7.633 1.00 95.00 97 ALA A C 1
ATOM 773 O O . ALA A 1 97 ? -2.644 4.723 -7.540 1.00 95.00 97 ALA A O 1
ATOM 774 N N . PHE A 1 98 ? -4.501 4.452 -8.799 1.00 92.25 98 PHE A N 1
ATOM 775 C CA . PHE A 1 98 ? -3.828 4.611 -10.084 1.00 92.25 98 PHE A CA 1
ATOM 776 C C . PHE A 1 98 ? -3.574 6.091 -10.390 1.00 92.25 98 PHE A C 1
ATOM 778 O O . PHE A 1 98 ? -4.508 6.877 -10.563 1.00 92.25 98 PHE A O 1
ATOM 785 N N . ARG A 1 99 ? -2.305 6.487 -10.524 1.00 87.00 99 ARG A N 1
ATOM 786 C CA . ARG A 1 99 ? -1.938 7.906 -10.683 1.00 87.00 99 ARG A CA 1
ATOM 787 C C . ARG A 1 99 ? -2.281 8.458 -12.057 1.00 87.00 99 ARG A C 1
ATOM 789 O O . ARG A 1 99 ? -2.699 9.604 -12.194 1.00 87.00 99 ARG A O 1
ATOM 796 N N . GLN A 1 100 ? -2.091 7.647 -13.093 1.00 82.88 100 GLN A N 1
ATOM 797 C CA . GLN A 1 100 ? -2.298 8.063 -14.485 1.00 82.88 100 GLN A CA 1
ATOM 798 C C . GLN A 1 100 ? -3.775 8.051 -14.903 1.00 82.88 100 GLN A C 1
ATOM 800 O O . GLN A 1 100 ? -4.135 8.601 -15.943 1.00 82.88 100 GLN A O 1
ATOM 805 N N . ARG A 1 101 ? -4.635 7.417 -14.103 1.00 80.50 101 ARG A N 1
ATOM 806 C CA . ARG A 1 101 ? -6.077 7.353 -14.314 1.00 80.50 101 ARG A CA 1
ATOM 807 C C . ARG A 1 101 ? -6.740 7.268 -12.941 1.00 80.50 101 ARG A C 1
ATOM 809 O O . ARG A 1 101 ? -6.575 6.223 -12.333 1.00 80.50 101 ARG A O 1
ATOM 816 N N . PRO A 1 102 ? -7.508 8.276 -12.488 1.00 76.56 102 PRO A N 1
ATOM 817 C CA . PRO A 1 102 ? -8.089 8.310 -11.145 1.00 76.56 102 PRO A CA 1
ATOM 818 C C . PRO A 1 102 ? -9.142 7.207 -10.976 1.00 76.56 102 PRO A C 1
ATOM 820 O O . PRO A 1 102 ? -10.330 7.390 -11.241 1.00 76.56 102 PRO A O 1
ATOM 823 N N . ASP A 1 103 ? -8.657 6.034 -10.602 1.00 87.88 103 ASP A N 1
ATOM 824 C CA . ASP A 1 103 ? -9.368 4.774 -10.449 1.00 87.88 103 ASP A CA 1
ATOM 825 C C . ASP A 1 103 ? -8.648 3.973 -9.356 1.00 87.88 103 ASP A C 1
ATOM 827 O O . ASP A 1 103 ? -7.494 4.258 -9.011 1.00 87.88 103 ASP A O 1
ATOM 831 N N . PHE A 1 104 ? -9.324 2.971 -8.809 1.00 93.88 104 PHE A N 1
ATOM 832 C CA . PHE A 1 104 ? -8.819 2.196 -7.686 1.00 93.88 104 PHE A CA 1
ATOM 833 C C . PHE A 1 104 ? -9.026 0.705 -7.917 1.00 93.88 104 PHE A C 1
ATOM 835 O O . PHE A 1 104 ? -10.114 0.253 -8.268 1.00 93.88 104 PHE A O 1
ATOM 842 N N . LEU A 1 105 ? -7.994 -0.081 -7.631 1.00 94.62 105 LEU A N 1
ATOM 843 C CA . LEU A 1 105 ? -8.117 -1.524 -7.446 1.00 94.62 105 LEU A CA 1
ATOM 844 C C . LEU A 1 105 ? -8.183 -1.822 -5.951 1.00 94.62 105 LEU A C 1
ATOM 846 O O . LEU A 1 105 ? -7.368 -1.297 -5.204 1.00 94.62 105 LEU A O 1
ATOM 850 N N . VAL A 1 106 ? -9.097 -2.692 -5.517 1.00 95.88 106 VAL A N 1
ATOM 851 C CA . VAL A 1 106 ? -9.167 -3.161 -4.125 1.00 95.88 106 VAL A CA 1
ATOM 852 C C . VAL A 1 106 ? -8.964 -4.671 -4.076 1.00 95.88 106 VAL A C 1
ATOM 854 O O . VAL A 1 106 ? -9.615 -5.418 -4.804 1.00 95.88 106 VAL A O 1
ATOM 857 N N . VAL A 1 107 ? -8.081 -5.112 -3.185 1.00 95.56 107 VAL A N 1
ATOM 858 C CA . VAL A 1 107 ? -7.791 -6.514 -2.889 1.00 95.56 107 VAL A CA 1
ATOM 859 C C . VAL A 1 107 ? -8.040 -6.763 -1.406 1.00 95.56 107 VAL A C 1
ATOM 861 O O . VAL A 1 107 ? -7.413 -6.153 -0.544 1.00 95.56 107 VAL A O 1
ATOM 864 N N . THR A 1 108 ? -8.974 -7.656 -1.101 1.00 93.81 108 THR A N 1
ATOM 865 C CA . THR A 1 108 ? -9.290 -8.077 0.270 1.00 93.81 108 THR A CA 1
ATOM 866 C C . THR A 1 108 ? -8.268 -9.090 0.782 1.00 93.81 108 THR A C 1
ATOM 868 O O . THR A 1 108 ? -7.841 -9.935 -0.001 1.00 93.81 108 THR A O 1
ATOM 871 N N . GLY A 1 109 ? -7.958 -9.078 2.084 1.00 92.62 109 GLY A N 1
ATOM 872 C CA . GLY A 1 109 ? -7.090 -10.083 2.723 1.00 92.62 109 GLY A CA 1
ATOM 873 C C . GLY A 1 109 ? -5.704 -9.578 3.142 1.00 92.62 109 GLY A C 1
ATOM 874 O O . GLY A 1 109 ? -4.817 -10.382 3.413 1.00 92.62 109 GLY A O 1
ATOM 875 N N . GLY A 1 110 ? -5.514 -8.261 3.206 1.00 94.88 110 GLY A N 1
ATOM 876 C CA . GLY A 1 110 ? -4.273 -7.644 3.667 1.00 94.88 110 GLY A CA 1
ATOM 877 C C . GLY A 1 110 ? -3.141 -7.659 2.640 1.00 94.88 110 GLY A C 1
ATOM 878 O O . GLY A 1 110 ? -3.333 -7.906 1.446 1.00 94.88 110 GLY A O 1
ATOM 879 N N . VAL A 1 111 ? -1.945 -7.336 3.123 1.00 95.56 111 VAL A N 1
ATOM 880 C CA . VAL A 1 111 ? -0.743 -7.186 2.299 1.00 95.56 111 VAL A CA 1
ATOM 881 C C . VAL A 1 111 ? -0.225 -8.544 1.852 1.00 95.56 111 VAL A C 1
ATOM 883 O O . VAL A 1 111 ? 0.185 -8.686 0.702 1.00 95.56 111 VAL A O 1
ATOM 886 N N . THR A 1 112 ? -0.304 -9.559 2.715 1.00 94.56 112 THR A N 1
ATOM 887 C CA . THR A 1 112 ? 0.128 -10.916 2.346 1.00 94.56 112 THR A CA 1
ATOM 888 C C . THR A 1 112 ? -0.677 -11.450 1.168 1.00 94.56 112 THR A C 1
ATOM 890 O O . THR A 1 112 ? -0.092 -11.910 0.191 1.00 94.56 112 THR A O 1
ATOM 893 N N . GLU A 1 113 ? -2.008 -11.338 1.209 1.00 95.56 113 GLU A N 1
ATOM 894 C CA . GLU A 1 113 ? -2.859 -11.788 0.104 1.00 95.56 113 GLU A CA 1
ATOM 895 C C . GLU A 1 113 ? -2.610 -10.975 -1.171 1.00 95.56 113 GLU A C 1
ATOM 897 O O . GLU A 1 113 ? -2.557 -11.541 -2.262 1.00 95.56 113 GLU A O 1
ATOM 902 N N . PHE A 1 114 ? -2.396 -9.660 -1.047 1.00 96.19 114 PHE A N 1
ATOM 903 C CA . PHE A 1 114 ? -2.022 -8.820 -2.182 1.00 96.19 114 PHE A CA 1
ATOM 904 C C . PHE A 1 114 ? -0.732 -9.316 -2.849 1.00 96.19 114 PHE A C 1
ATOM 906 O O . PHE A 1 114 ? -0.743 -9.616 -4.041 1.00 96.19 114 PHE A O 1
ATOM 913 N N . ILE A 1 115 ? 0.354 -9.479 -2.087 1.00 94.06 115 ILE A N 1
ATOM 914 C CA . ILE A 1 115 ? 1.645 -9.953 -2.606 1.00 94.06 115 ILE A CA 1
ATOM 915 C C . ILE A 1 115 ? 1.535 -11.375 -3.171 1.00 94.06 115 ILE A C 1
ATOM 917 O O . ILE A 1 115 ? 2.075 -11.649 -4.245 1.00 94.06 115 ILE A O 1
ATOM 921 N N . ARG A 1 116 ? 0.789 -12.265 -2.505 1.00 94.50 116 ARG A N 1
ATOM 922 C CA . ARG A 1 116 ? 0.537 -13.632 -2.975 1.00 94.50 116 ARG A CA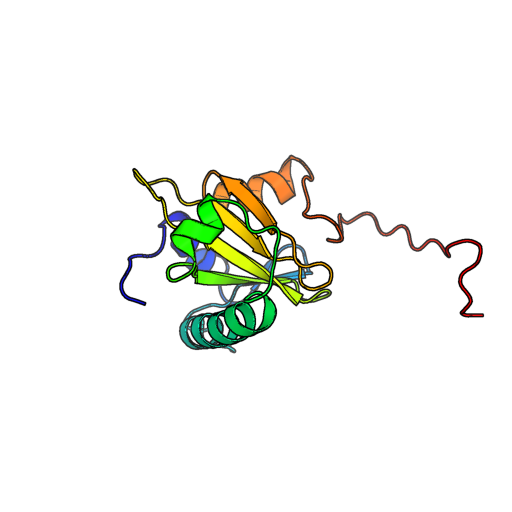 1
ATOM 923 C C . ARG A 1 116 ? -0.111 -13.636 -4.362 1.00 94.50 116 ARG A C 1
ATOM 925 O O . ARG A 1 116 ? 0.364 -14.341 -5.247 1.00 94.50 116 ARG A O 1
ATOM 932 N N . ARG A 1 117 ? -1.134 -12.804 -4.597 1.00 93.75 117 ARG A N 1
ATOM 933 C CA . ARG A 1 117 ? -1.783 -12.680 -5.919 1.00 93.75 117 ARG A CA 1
ATOM 934 C C . ARG A 1 117 ? -0.839 -12.173 -7.007 1.00 93.75 117 ARG A C 1
ATOM 936 O O . ARG A 1 117 ? -0.930 -12.630 -8.146 1.00 93.75 117 ARG A O 1
ATOM 943 N N . LEU A 1 118 ? 0.074 -11.258 -6.676 1.00 92.06 118 LEU A N 1
ATOM 944 C CA . LEU A 1 118 ? 1.085 -10.795 -7.633 1.00 92.06 118 LEU A CA 1
ATOM 945 C C . LEU A 1 118 ? 2.038 -11.931 -8.024 1.00 92.06 118 LEU A C 1
ATOM 947 O O . LEU A 1 118 ? 2.299 -12.139 -9.207 1.00 92.06 118 LEU A O 1
ATOM 951 N N . LEU A 1 119 ? 2.541 -12.668 -7.032 1.00 90.25 119 LEU A N 1
ATOM 952 C CA . LEU A 1 119 ? 3.582 -13.681 -7.215 1.00 90.25 119 LEU A CA 1
ATOM 953 C C . LEU A 1 119 ? 3.066 -14.999 -7.797 1.00 90.25 119 LEU A C 1
ATOM 955 O O . LEU A 1 119 ? 3.697 -15.563 -8.687 1.00 90.25 119 LEU A O 1
ATOM 959 N N . GLU A 1 120 ? 1.951 -15.508 -7.280 1.00 90.81 120 GLU A N 1
ATOM 960 C CA . GLU A 1 120 ? 1.461 -16.853 -7.598 1.00 90.81 120 GLU A CA 1
ATOM 961 C C . GLU A 1 120 ? 0.468 -16.853 -8.759 1.00 90.81 120 GLU A C 1
ATOM 963 O O . GLU A 1 120 ? 0.466 -17.771 -9.577 1.00 90.81 120 GLU A O 1
ATOM 968 N N . GLU A 1 121 ? -0.379 -15.826 -8.842 1.00 88.94 121 GLU A N 1
ATOM 969 C CA . GLU A 1 121 ? -1.457 -15.764 -9.836 1.00 88.94 121 GLU A CA 1
ATOM 970 C C . GLU A 1 121 ? -1.092 -14.889 -11.040 1.00 88.94 121 GLU A C 1
ATOM 972 O O . GLU A 1 121 ? -1.781 -14.922 -12.057 1.00 88.94 121 GLU A O 1
ATOM 977 N N . GLY A 1 122 ? -0.022 -14.091 -10.939 1.00 85.31 122 GLY A N 1
ATOM 978 C CA . GLY A 1 122 ? 0.328 -13.103 -11.958 1.00 85.31 122 GLY A CA 1
ATOM 979 C C . GLY A 1 122 ? -0.732 -12.005 -12.113 1.00 85.31 122 GLY A C 1
ATOM 980 O O . GLY A 1 122 ? -0.832 -11.386 -13.173 1.00 85.31 122 GLY A O 1
ATOM 981 N N . ASN A 1 123 ? -1.532 -11.761 -11.071 1.00 88.06 123 ASN A N 1
ATOM 982 C CA . ASN A 1 123 ? -2.641 -10.809 -11.076 1.00 88.06 123 ASN A CA 1
ATOM 983 C C . ASN A 1 123 ? -2.154 -9.394 -10.734 1.00 88.06 123 ASN A C 1
ATOM 985 O O . ASN A 1 123 ? -2.476 -8.836 -9.686 1.00 88.06 123 ASN A O 1
ATOM 989 N N . PHE A 1 124 ? -1.355 -8.813 -11.628 1.00 90.25 124 PHE A N 1
ATOM 990 C CA . PHE A 1 124 ? -0.804 -7.470 -11.451 1.00 90.25 124 PHE A CA 1
ATOM 991 C C . PHE A 1 124 ? -1.855 -6.368 -11.674 1.00 90.25 124 PHE A C 1
ATOM 993 O O . PHE A 1 124 ? -2.692 -6.488 -12.578 1.00 90.25 124 PHE A O 1
ATOM 1000 N N . PRO A 1 125 ? -1.794 -5.254 -10.912 1.00 90.56 125 PRO A N 1
ATOM 1001 C CA . PRO A 1 125 ? -2.560 -4.057 -11.213 1.00 90.56 125 PRO A CA 1
ATOM 1002 C C . PRO A 1 125 ? -2.316 -3.591 -12.650 1.00 90.56 125 PRO A C 1
ATOM 1004 O O . PRO A 1 125 ? -1.242 -3.766 -13.230 1.00 90.56 125 PRO A O 1
ATOM 1007 N N . ARG A 1 126 ? -3.341 -2.995 -13.258 1.00 85.50 126 ARG A N 1
ATOM 1008 C CA . ARG A 1 126 ? -3.268 -2.569 -14.655 1.00 85.50 126 ARG A CA 1
ATOM 1009 C C . ARG A 1 126 ? -2.102 -1.599 -14.862 1.00 85.50 126 ARG A C 1
ATOM 1011 O O . ARG A 1 126 ? -2.003 -0.589 -14.181 1.00 85.50 126 ARG A O 1
ATOM 1018 N N . GLY A 1 127 ? -1.287 -1.867 -15.880 1.00 83.38 127 GLY A N 1
ATOM 1019 C CA . GLY A 1 127 ? -0.149 -1.017 -16.243 1.00 83.38 127 GLY A CA 1
ATOM 1020 C C . GLY A 1 127 ? 1.131 -1.326 -15.469 1.00 83.38 127 GLY A C 1
ATOM 1021 O O . GLY A 1 127 ? 2.177 -0.791 -15.828 1.00 83.38 127 GLY A O 1
ATOM 1022 N N . TRP A 1 128 ? 1.074 -2.210 -14.470 1.00 89.00 128 TRP A N 1
ATOM 1023 C CA . TRP A 1 128 ? 2.267 -2.696 -13.791 1.00 89.00 128 TRP A CA 1
ATOM 1024 C C . TRP A 1 128 ? 3.005 -3.709 -14.673 1.00 89.00 128 TRP A C 1
ATOM 1026 O O . TRP A 1 128 ? 2.378 -4.457 -15.436 1.00 89.00 128 TRP A O 1
ATOM 1036 N N . PRO A 1 129 ? 4.341 -3.749 -14.600 1.00 82.94 129 PRO A N 1
ATOM 1037 C CA . PRO A 1 129 ? 5.125 -4.707 -15.358 1.00 82.94 129 PRO A CA 1
ATOM 1038 C C . PRO A 1 129 ? 4.916 -6.130 -14.826 1.00 82.94 129 PRO A C 1
ATOM 1040 O O . PRO A 1 129 ? 5.108 -6.416 -13.654 1.00 82.94 129 PRO A O 1
ATOM 1043 N N . THR A 1 130 ? 4.585 -7.059 -15.720 1.00 77.06 130 THR A N 1
ATOM 1044 C CA . THR A 1 130 ? 4.328 -8.477 -15.394 1.00 77.06 130 THR A CA 1
ATOM 1045 C C . THR A 1 130 ? 5.566 -9.368 -15.557 1.00 77.06 130 THR A C 1
ATOM 1047 O O . THR A 1 130 ? 5.462 -10.584 -15.693 1.00 77.06 130 THR A O 1
ATOM 1050 N N . GLY A 1 131 ? 6.759 -8.773 -15.676 1.00 63.78 131 GLY A N 1
ATOM 1051 C CA . GLY A 1 131 ? 7.992 -9.481 -16.049 1.00 63.78 131 GLY A CA 1
ATOM 1052 C C . GLY A 1 131 ? 8.071 -9.895 -17.530 1.00 63.78 131 GLY A C 1
ATOM 1053 O O . GLY A 1 131 ? 9.156 -10.208 -18.023 1.00 63.78 131 GLY A O 1
ATOM 1054 N N . GLN A 1 132 ? 6.972 -9.816 -18.290 1.00 56.22 132 GLN A N 1
ATOM 1055 C CA . GLN A 1 132 ? 6.966 -10.005 -19.742 1.00 56.22 132 GLN A CA 1
ATOM 1056 C C . GLN A 1 132 ? 7.321 -8.692 -20.448 1.00 56.22 132 GLN A C 1
ATOM 1058 O O . GLN A 1 132 ? 6.460 -7.897 -20.820 1.00 56.22 132 GLN A O 1
ATOM 1063 N N . ARG A 1 133 ? 8.617 -8.447 -20.654 1.00 49.31 133 ARG A N 1
ATOM 1064 C CA . ARG A 1 133 ? 9.081 -7.338 -21.500 1.00 49.31 133 ARG A CA 1
ATOM 1065 C C . ARG A 1 133 ? 8.782 -7.637 -22.972 1.00 49.31 133 ARG A C 1
ATOM 1067 O O . ARG A 1 133 ? 9.640 -8.138 -23.691 1.00 49.31 133 ARG A O 1
ATOM 1074 N N . LEU A 1 134 ? 7.588 -7.294 -23.446 1.00 49.06 134 LEU A N 1
ATOM 1075 C CA . LEU A 1 134 ? 7.344 -7.109 -24.876 1.00 49.06 134 LEU A CA 1
ATOM 1076 C C . LEU A 1 134 ? 7.555 -5.633 -25.208 1.00 49.06 134 LEU A C 1
ATOM 1078 O O . LEU A 1 134 ? 6.602 -4.871 -25.337 1.00 49.06 134 LEU A O 1
ATOM 1082 N N . TRP A 1 135 ? 8.818 -5.227 -25.354 1.00 51.06 135 TRP A N 1
ATOM 1083 C CA . TRP A 1 135 ? 9.124 -3.987 -26.063 1.00 51.06 135 TRP A CA 1
ATOM 1084 C C . TRP A 1 135 ? 8.684 -4.176 -27.515 1.00 51.06 135 TRP A C 1
ATOM 1086 O O . TRP A 1 135 ? 9.402 -4.760 -28.324 1.00 51.06 135 TRP A O 1
ATOM 1096 N N . LYS A 1 136 ? 7.462 -3.755 -27.830 1.00 53.88 136 LYS A N 1
ATOM 1097 C CA . LYS A 1 136 ? 6.959 -3.686 -29.197 1.00 53.88 136 LYS A CA 1
ATOM 1098 C C . LYS A 1 136 ? 6.630 -2.239 -29.500 1.00 53.88 136 LYS A C 1
ATOM 1100 O O . LYS A 1 136 ? 5.851 -1.611 -28.789 1.00 53.88 136 LYS A O 1
ATOM 1105 N N . THR A 1 137 ? 7.228 -1.725 -30.565 1.00 57.16 137 THR A N 1
ATOM 1106 C CA . THR A 1 137 ? 6.802 -0.473 -31.180 1.00 57.16 137 THR A CA 1
ATOM 1107 C C . THR A 1 137 ? 5.321 -0.600 -31.529 1.00 57.16 137 THR A C 1
ATOM 1109 O O . THR A 1 137 ? 4.924 -1.573 -32.172 1.00 57.16 137 THR A O 1
ATOM 1112 N N . MET A 1 138 ? 4.494 0.347 -31.086 1.00 51.69 138 MET A N 1
ATOM 1113 C CA . MET A 1 138 ? 3.113 0.428 -31.561 1.00 51.69 138 MET A CA 1
ATOM 1114 C C . MET A 1 138 ? 3.123 0.917 -33.011 1.00 51.69 138 MET A C 1
ATOM 1116 O O . MET A 1 138 ? 3.755 1.936 -33.306 1.00 51.69 138 MET A O 1
ATOM 1120 N N . GLU A 1 139 ? 2.420 0.223 -33.909 1.00 53.88 139 GLU A N 1
ATOM 1121 C CA . GLU A 1 139 ? 2.162 0.754 -35.251 1.00 53.88 139 GLU A CA 1
ATOM 1122 C C . GLU A 1 139 ? 1.436 2.101 -35.128 1.00 53.88 139 GLU A C 1
ATOM 1124 O O . GLU A 1 139 ? 0.402 2.204 -34.469 1.00 53.88 139 GLU A O 1
ATOM 1129 N N . GLY A 1 140 ? 2.006 3.148 -35.733 1.00 61.00 140 GLY A N 1
ATOM 1130 C CA . GLY A 1 140 ? 1.441 4.500 -35.719 1.00 61.00 140 GLY A CA 1
ATOM 1131 C C . GLY A 1 140 ? 1.884 5.402 -34.562 1.00 61.00 140 GLY A C 1
ATOM 1132 O O . GLY A 1 140 ? 1.320 6.484 -34.411 1.00 61.00 140 GLY A O 1
ATOM 1133 N N . SER A 1 141 ? 2.884 5.015 -33.758 1.00 45.38 141 SER A N 1
ATOM 1134 C CA . SER A 1 141 ? 3.500 5.962 -32.816 1.00 45.38 141 SER A CA 1
ATOM 1135 C C . SER A 1 141 ? 4.104 7.150 -33.588 1.00 45.38 141 SER A C 1
ATOM 1137 O O . SER A 1 141 ? 4.929 6.922 -34.473 1.00 45.38 141 SER A O 1
ATOM 1139 N N . PRO A 1 142 ? 3.745 8.409 -33.266 1.00 57.31 142 PRO A N 1
ATOM 1140 C CA . PRO A 1 142 ? 4.238 9.599 -33.967 1.00 57.31 142 PRO A CA 1
ATOM 1141 C C . PRO A 1 142 ? 5.697 9.937 -33.626 1.00 57.31 142 PRO A C 1
ATOM 1143 O O . PRO A 1 142 ? 6.209 10.961 -34.068 1.00 57.31 142 PRO A O 1
ATOM 1146 N N . VAL A 1 143 ? 6.353 9.108 -32.811 1.00 52.59 143 VAL A N 1
ATOM 1147 C CA . VAL A 1 143 ? 7.752 9.272 -32.429 1.00 52.59 143 VAL A CA 1
ATOM 1148 C C . VAL A 1 143 ? 8.609 8.352 -33.301 1.00 52.59 143 VAL A C 1
ATOM 1150 O O . VAL A 1 143 ? 8.951 7.239 -32.897 1.00 52.59 143 VAL A O 1
ATOM 1153 N N . VAL A 1 144 ? 8.913 8.833 -34.509 1.00 54.38 144 VAL A N 1
ATOM 1154 C CA . VAL A 1 144 ? 10.118 8.508 -35.289 1.00 54.38 144 VAL A CA 1
ATOM 1155 C C . VAL A 1 144 ? 10.682 9.820 -35.810 1.00 54.38 144 VAL A C 1
ATOM 1157 O O . VAL A 1 144 ? 9.888 10.594 -36.389 1.00 54.38 144 VAL A O 1
#

Sequence (144 aa):
MGRELPSDYKDLVDGYGDAVLLGHLFLPHPEGGDPLLTFMQEERRYFHSTYDDAQNIPEIVSIGWSQLIPWAYHDWNGDVCLLVPPLTGVDWSVAVAFRQRPDFLVVTGGVTEFIRRLLEEGNFPRGWPTGQRLWKTMEGSPVV

Secondary structure (DSSP, 8-state):
--SPPPHHHHHHHHHH-SEEETTTEEE--TTSSS-HHHHHHHHHHHHHHHHTT-S---HHHHHTGGG-EEEEEETTT--EEEEE--SSSS--EEEEE-SSSS-EEEEESHHHHHHHHHHHS--PPTTS--S-----PPTT-S--

Foldseek 3Di:
DPDDDDPVLVCVCVVQPQDDPPVWKTFHHCPDPQHQVNVQVVVLVVVCVQQVVQPAQPPLCVVQVVVWTFGIAGRPQGWTWTWRADPDDGKIWIWTQGRVHRYIDIGTRPPVRVVCCCPPVVPDDPPDDSVPPPPDDDPPDPPD